Protein AF-A0A930FFZ9-F1 (afdb_monomer_lite)

pLDDT: mean 92.44, std 7.9, range [50.44, 98.44]

Radius of gyration: 17.1 Å; chains: 1; bounding box: 43×32×38 Å

Foldseek 3Di:
DVVVVCVVVVHDDDDCVVVCVQQVDDQVPQADPRHPHGDPNSVVSVVVSVVVVCVVPDDDDDCPPPPVVVVVQVVCCVVPVDDD

Structure (mmCIF, N/CA/C/O backbone):
data_AF-A0A930FFZ9-F1
#
_entry.id   AF-A0A930FFZ9-F1
#
loop_
_atom_site.group_PDB
_atom_site.id
_atom_site.type_symbol
_atom_site.label_atom_id
_atom_site.label_alt_id
_atom_site.label_comp_id
_atom_site.label_asym_id
_atom_site.label_entity_id
_atom_site.label_seq_id
_atom_site.pdbx_PDB_ins_code
_atom_site.Cartn_x
_atom_site.Cartn_y
_atom_site.Cartn_z
_atom_site.occupancy
_atom_site.B_iso_or_equiv
_atom_site.auth_seq_id
_atom_site.auth_comp_id
_atom_site.auth_asym_id
_atom_site.auth_atom_id
_atom_site.pdbx_PDB_model_num
ATOM 1 N N . THR A 1 1 ? -22.610 0.476 8.281 1.00 92.50 1 THR A N 1
ATOM 2 C CA . THR A 1 1 ? -21.190 0.891 8.239 1.00 92.50 1 THR A CA 1
ATOM 3 C C . THR A 1 1 ? -20.600 0.495 6.896 1.00 92.50 1 THR A C 1
ATOM 5 O O . THR A 1 1 ? -21.284 -0.177 6.130 1.00 92.50 1 THR A O 1
ATOM 8 N N . LEU A 1 2 ? -19.367 0.904 6.575 1.00 95.56 2 LEU A N 1
ATOM 9 C CA . LEU A 1 2 ? -18.701 0.434 5.351 1.00 95.56 2 LEU A CA 1
ATOM 10 C C . LEU A 1 2 ? -18.566 -1.100 5.344 1.00 95.56 2 LEU A C 1
ATOM 12 O O . LEU A 1 2 ? -18.896 -1.725 4.344 1.00 95.56 2 LEU A O 1
ATOM 16 N N . GLN A 1 3 ? -18.205 -1.694 6.490 1.00 96.12 3 GLN A N 1
ATOM 17 C CA . GLN A 1 3 ? -18.138 -3.149 6.666 1.00 96.12 3 GLN A CA 1
ATOM 18 C C . GLN A 1 3 ? -19.466 -3.841 6.325 1.00 96.12 3 GLN A C 1
ATOM 20 O O . GLN A 1 3 ? -19.478 -4.735 5.492 1.00 96.12 3 GLN A O 1
ATOM 25 N N . GLU A 1 4 ? -20.592 -3.389 6.891 1.00 97.81 4 GLU A N 1
ATOM 26 C CA . GLU A 1 4 ? -21.908 -3.997 6.620 1.00 97.81 4 GLU A CA 1
ATOM 27 C C . GLU A 1 4 ? -22.275 -3.961 5.129 1.00 97.81 4 GLU A C 1
ATOM 29 O O . GLU A 1 4 ? -22.846 -4.917 4.608 1.00 97.81 4 GLU A O 1
ATOM 34 N N . TRP A 1 5 ? -21.951 -2.866 4.431 1.00 98.19 5 TRP A N 1
ATOM 35 C CA . TRP A 1 5 ? -22.185 -2.769 2.991 1.00 98.19 5 TRP A CA 1
ATOM 36 C C . TRP A 1 5 ? -21.299 -3.754 2.220 1.00 98.19 5 TRP A C 1
ATOM 38 O O . TRP A 1 5 ? -21.784 -4.435 1.319 1.00 98.19 5 TRP A O 1
ATOM 48 N N . CYS A 1 6 ? -20.020 -3.867 2.582 1.00 98.25 6 CYS A N 1
ATOM 49 C CA . CYS A 1 6 ? -19.091 -4.817 1.975 1.00 98.25 6 CYS A CA 1
ATOM 50 C C . CYS A 1 6 ? -19.549 -6.270 2.172 1.00 98.25 6 CYS A C 1
ATOM 52 O O . CYS A 1 6 ? -19.595 -7.021 1.197 1.00 98.25 6 CYS A O 1
ATOM 54 N N . ASP A 1 7 ? -19.995 -6.628 3.380 1.00 97.69 7 ASP A N 1
ATOM 55 C CA . ASP A 1 7 ? -20.522 -7.959 3.701 1.00 97.69 7 ASP A CA 1
ATOM 56 C C . ASP A 1 7 ? -21.764 -8.288 2.855 1.00 97.69 7 ASP A C 1
ATOM 58 O O . ASP A 1 7 ? -21.859 -9.366 2.270 1.00 97.69 7 ASP A O 1
ATOM 62 N N . GLN A 1 8 ? -22.696 -7.336 2.716 1.00 98.44 8 GLN A N 1
ATOM 63 C CA . GLN A 1 8 ? -23.902 -7.494 1.888 1.00 98.44 8 GLN A CA 1
ATOM 64 C C . GLN A 1 8 ? -23.596 -7.683 0.396 1.00 98.44 8 GLN A C 1
ATOM 66 O O . GLN A 1 8 ? -24.394 -8.287 -0.321 1.00 98.44 8 GLN A O 1
ATOM 71 N N . ASN A 1 9 ? -22.464 -7.158 -0.076 1.00 98.44 9 ASN A N 1
ATOM 72 C CA . ASN A 1 9 ? -22.074 -7.182 -1.485 1.00 98.44 9 ASN A CA 1
ATOM 73 C C . ASN A 1 9 ? -20.964 -8.202 -1.788 1.00 98.44 9 ASN A C 1
ATOM 75 O O . ASN A 1 9 ? -20.457 -8.219 -2.907 1.00 98.44 9 ASN A O 1
ATOM 79 N N . ASN A 1 10 ? -20.597 -9.063 -0.829 1.00 97.62 10 ASN A N 1
ATOM 80 C CA . ASN A 1 10 ? -19.491 -10.021 -0.955 1.00 97.62 10 ASN A CA 1
ATOM 81 C C . ASN A 1 10 ? -18.168 -9.363 -1.391 1.00 97.62 10 ASN A C 1
ATOM 83 O O . ASN A 1 10 ? -17.422 -9.905 -2.208 1.00 97.62 10 ASN A O 1
ATOM 87 N N . VAL A 1 11 ? -17.885 -8.176 -0.856 1.00 97.50 11 VAL A N 1
ATOM 88 C CA . VAL A 1 11 ? -16.629 -7.459 -1.082 1.00 97.50 11 VAL A CA 1
ATOM 89 C C . VAL A 1 11 ? -15.742 -7.653 0.137 1.00 97.50 11 VAL A C 1
ATOM 91 O O . VAL A 1 11 ? -16.107 -7.257 1.241 1.00 97.50 11 VAL A O 1
ATOM 94 N N . THR A 1 12 ? -14.552 -8.217 -0.054 1.00 96.06 12 THR A N 1
ATOM 95 C CA . THR A 1 12 ? -13.557 -8.286 1.020 1.00 96.06 12 THR A CA 1
ATOM 96 C C . THR A 1 12 ? -13.112 -6.875 1.398 1.00 96.06 12 THR A C 1
ATOM 98 O O . THR A 1 12 ? -12.558 -6.150 0.572 1.00 96.06 12 THR A O 1
ATOM 101 N N . TYR A 1 13 ? -13.331 -6.494 2.655 1.00 95.88 13 TYR A N 1
ATOM 102 C CA . TYR A 1 13 ? -12.899 -5.217 3.216 1.00 95.88 13 TYR A CA 1
ATOM 103 C C . TYR A 1 13 ? -11.920 -5.450 4.364 1.00 95.88 13 TYR A C 1
ATOM 105 O O . TYR A 1 13 ? -12.142 -6.303 5.220 1.00 95.88 13 TYR A O 1
ATOM 113 N N . ILE A 1 14 ? -10.819 -4.697 4.360 1.00 94.44 14 ILE A N 1
ATOM 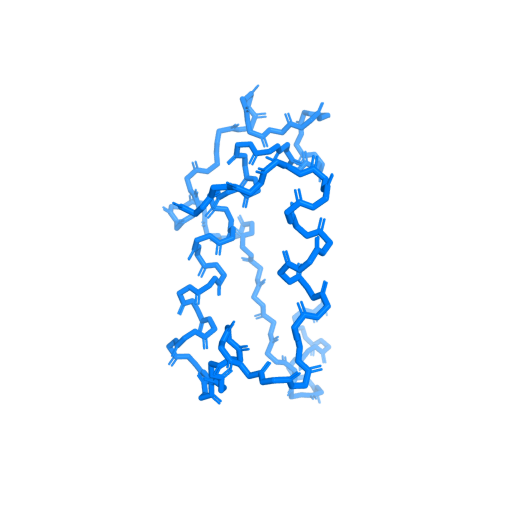114 C CA . ILE A 1 14 ? -9.780 -4.763 5.387 1.00 94.44 14 ILE A CA 1
ATOM 115 C C . ILE A 1 14 ? -9.508 -3.346 5.860 1.00 94.44 14 ILE A C 1
ATOM 117 O O . ILE A 1 14 ? -8.950 -2.533 5.122 1.00 94.44 14 ILE A O 1
ATOM 121 N N . ASP A 1 15 ? -9.883 -3.066 7.103 1.00 93.94 15 ASP A N 1
ATOM 122 C CA . ASP A 1 15 ? -9.523 -1.820 7.763 1.00 93.94 15 ASP A CA 1
ATOM 123 C C . ASP A 1 15 ? -8.193 -1.982 8.504 1.00 93.94 15 ASP A C 1
ATOM 125 O O . ASP A 1 15 ? -8.121 -2.526 9.609 1.00 93.94 15 ASP A O 1
ATOM 129 N N . TYR A 1 16 ? -7.115 -1.504 7.889 1.00 91.62 16 TYR A N 1
ATOM 130 C CA . TYR A 1 16 ? -5.792 -1.551 8.502 1.00 91.62 16 TYR A CA 1
ATOM 131 C C . TYR A 1 16 ? -5.613 -0.570 9.670 1.00 91.62 16 TYR A C 1
ATOM 133 O O . TYR A 1 16 ? -4.672 -0.735 10.447 1.00 91.62 16 TYR A O 1
ATOM 141 N N . ASN A 1 17 ? -6.527 0.386 9.878 1.00 89.00 17 ASN A N 1
ATOM 142 C CA . ASN A 1 17 ? -6.502 1.221 11.084 1.00 89.00 17 ASN A CA 1
ATOM 143 C C . ASN A 1 17 ? -6.789 0.400 12.350 1.00 89.00 17 ASN A C 1
ATOM 145 O O . ASN A 1 17 ? -6.356 0.767 13.440 1.00 89.00 17 ASN A O 1
ATOM 149 N N . LEU A 1 18 ? -7.467 -0.743 12.205 1.00 91.19 18 LEU A N 1
ATOM 150 C CA . LEU A 1 18 ? -7.730 -1.695 13.286 1.00 91.19 18 LEU A CA 1
ATOM 151 C C . LEU A 1 18 ? -6.594 -2.716 13.475 1.00 91.19 18 LEU A C 1
ATOM 153 O O . LEU A 1 18 ? -6.701 -3.603 14.320 1.00 91.19 18 LEU A O 1
ATOM 157 N N . LYS A 1 19 ? -5.504 -2.600 12.703 1.00 91.50 19 LYS A N 1
ATOM 158 C CA . LYS A 1 19 ? -4.350 -3.516 12.696 1.00 91.50 19 LYS A CA 1
ATOM 159 C C . LYS A 1 19 ? -3.022 -2.777 12.949 1.00 91.50 19 LYS A C 1
ATOM 161 O O . LYS A 1 19 ? -2.078 -2.913 12.166 1.00 91.50 19 LYS A O 1
ATOM 166 N N . PRO A 1 20 ? -2.908 -1.986 14.033 1.00 88.69 20 PRO A N 1
ATOM 167 C CA . PRO A 1 20 ? -1.737 -1.140 14.272 1.00 88.69 20 PRO A CA 1
ATOM 168 C C . PRO A 1 20 ? -0.436 -1.939 14.433 1.00 88.69 20 PRO A C 1
ATOM 170 O O . PRO A 1 20 ? 0.622 -1.468 14.023 1.00 88.69 20 PRO A O 1
ATOM 173 N N . GLU A 1 21 ? -0.511 -3.156 14.976 1.00 90.50 21 GLU A N 1
ATOM 174 C CA . GLU A 1 21 ? 0.649 -4.039 15.155 1.00 90.50 21 GLU A CA 1
ATOM 175 C C . GLU A 1 21 ? 1.183 -4.595 13.827 1.00 90.50 21 GLU A C 1
ATOM 177 O O . GLU A 1 21 ? 2.389 -4.787 13.687 1.00 90.50 21 GLU A O 1
ATOM 182 N N . GLU A 1 22 ? 0.310 -4.810 12.836 1.00 90.25 22 GLU A N 1
ATOM 183 C CA . GLU A 1 22 ? 0.710 -5.326 11.520 1.00 90.25 22 GLU A CA 1
ATOM 184 C C . GLU A 1 22 ? 1.438 -4.255 10.700 1.00 90.25 22 GLU A C 1
ATOM 186 O O . GLU A 1 22 ? 2.427 -4.556 10.034 1.00 90.25 22 GLU A O 1
ATOM 191 N N . LEU A 1 23 ? 0.976 -3.000 10.761 1.00 89.06 23 LEU A N 1
ATOM 192 C CA . LEU A 1 23 ? 1.577 -1.902 10.002 1.00 89.06 23 LEU A CA 1
ATOM 193 C C . LEU A 1 23 ? 2.752 -1.223 10.716 1.00 89.06 23 LEU A C 1
ATOM 195 O O . LEU A 1 23 ? 3.664 -0.724 10.054 1.00 89.06 23 LEU A O 1
ATOM 199 N N . ASN A 1 24 ? 2.714 -1.153 12.051 1.00 91.56 24 ASN A N 1
ATOM 200 C CA . ASN A 1 24 ? 3.699 -0.454 12.879 1.00 91.56 24 ASN A CA 1
ATOM 201 C C . ASN A 1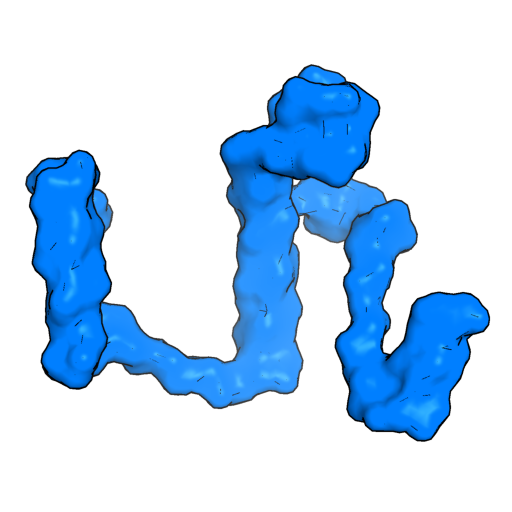 24 ? 3.978 0.995 12.400 1.00 91.56 24 ASN A C 1
ATOM 203 O O . ASN A 1 24 ? 5.132 1.415 12.223 1.00 91.56 24 ASN A O 1
ATOM 207 N N . ILE A 1 25 ? 2.905 1.751 12.131 1.00 93.50 25 ILE A N 1
ATOM 208 C CA . ILE A 1 25 ? 2.971 3.164 11.726 1.00 93.50 25 ILE A CA 1
ATOM 209 C C . ILE A 1 25 ? 3.291 4.036 12.938 1.00 93.50 25 ILE A C 1
ATOM 211 O O . ILE A 1 25 ? 2.587 4.013 13.946 1.00 93.50 25 ILE A O 1
ATOM 215 N N . ASN A 1 26 ? 4.324 4.864 12.812 1.00 92.62 26 ASN A N 1
ATOM 216 C CA . ASN A 1 26 ? 4.574 5.968 13.723 1.00 92.62 26 ASN A CA 1
ATOM 217 C C . ASN A 1 26 ? 3.976 7.244 13.128 1.00 92.62 26 ASN A C 1
ATOM 219 O O . ASN A 1 26 ? 4.564 7.861 12.243 1.00 92.62 26 ASN A O 1
ATOM 223 N N . TRP A 1 27 ? 2.831 7.678 13.645 1.00 91.56 27 TRP A N 1
ATOM 224 C CA . TRP A 1 27 ? 2.099 8.828 13.109 1.00 91.56 27 TRP A CA 1
ATOM 225 C C . TRP A 1 27 ? 2.883 10.150 13.107 1.00 91.56 27 TRP A C 1
ATOM 227 O O . TRP A 1 27 ? 2.565 11.027 12.306 1.00 91.56 27 TRP A O 1
ATOM 237 N N . LEU A 1 28 ? 3.941 10.284 13.919 1.00 91.88 28 LEU A N 1
ATOM 238 C CA . LEU A 1 28 ? 4.813 11.466 13.924 1.00 91.88 28 LEU A CA 1
ATOM 239 C C . LEU A 1 28 ? 5.825 11.482 12.771 1.00 91.88 28 LEU A C 1
ATOM 241 O O . LEU A 1 28 ? 6.254 12.556 12.358 1.00 91.88 28 LEU A O 1
ATOM 245 N N . THR A 1 29 ? 6.240 10.314 12.273 1.00 94.75 29 THR A N 1
ATOM 246 C CA . THR A 1 29 ? 7.316 10.200 11.268 1.00 94.75 29 THR A CA 1
ATOM 247 C C . THR A 1 29 ? 6.860 9.602 9.946 1.00 94.75 29 THR A C 1
ATOM 249 O O . THR A 1 29 ? 7.540 9.774 8.941 1.00 94.75 29 THR A O 1
ATOM 252 N N . ASP A 1 30 ? 5.727 8.906 9.933 1.00 96.38 30 ASP A N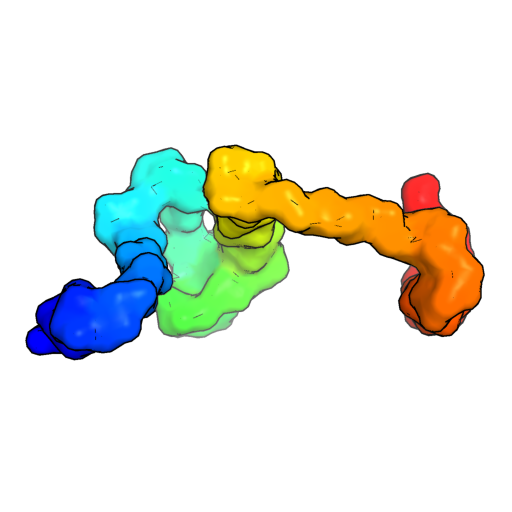 1
ATOM 253 C CA . ASP A 1 30 ? 5.226 8.137 8.792 1.00 96.38 30 ASP A CA 1
ATOM 254 C C . ASP A 1 30 ? 3.999 8.780 8.129 1.00 96.38 30 ASP A C 1
ATOM 256 O O . ASP A 1 30 ? 3.498 8.261 7.132 1.00 96.38 30 ASP A O 1
ATOM 260 N N . SER A 1 31 ? 3.535 9.926 8.637 1.00 95.25 31 SER A N 1
ATOM 261 C CA . SER A 1 31 ? 2.482 10.737 8.021 1.00 95.25 31 SER A CA 1
ATOM 262 C C . SER A 1 31 ? 3.050 12.007 7.381 1.00 95.25 31 SER A C 1
ATOM 264 O O . SER A 1 31 ? 4.146 12.467 7.716 1.00 95.25 31 SER A O 1
ATOM 266 N N . ARG A 1 32 ? 2.332 12.557 6.402 1.00 92.38 32 ARG A N 1
ATOM 267 C CA . ARG A 1 32 ? 2.675 13.834 5.760 1.00 92.38 32 ARG A CA 1
ATOM 268 C C . ARG A 1 32 ? 2.044 15.022 6.484 1.00 92.38 32 ARG A C 1
ATOM 270 O O . ARG A 1 32 ? 2.620 16.106 6.490 1.00 92.38 32 ARG A O 1
ATOM 277 N N . ASP A 1 33 ? 0.865 14.816 7.049 1.00 90.50 33 ASP A N 1
ATOM 278 C CA . ASP A 1 33 ? -0.044 15.854 7.535 1.00 90.50 33 ASP A CA 1
ATOM 279 C C . ASP A 1 33 ? -0.633 15.528 8.916 1.00 90.50 33 ASP A C 1
ATOM 281 O O . ASP A 1 33 ? -1.690 16.027 9.285 1.00 90.50 33 ASP A O 1
ATOM 285 N N . GLY A 1 34 ? 0.082 14.734 9.717 1.00 80.44 34 GLY A N 1
ATOM 286 C CA . GLY A 1 34 ? -0.283 14.483 11.112 1.00 80.44 34 GLY A CA 1
ATOM 287 C C . GLY A 1 34 ? -1.250 13.320 11.324 1.00 80.44 34 GLY A C 1
ATOM 288 O O . GLY A 1 34 ? -1.700 13.127 12.449 1.00 80.44 34 GLY A O 1
ATOM 289 N N . GLY A 1 35 ? -1.529 12.524 10.289 1.00 83.94 35 GLY A N 1
ATOM 290 C CA . GLY A 1 35 ? -2.245 11.253 10.428 1.00 83.94 35 GLY A CA 1
ATOM 291 C C . GLY A 1 35 ? -3.206 10.924 9.292 1.00 83.94 35 GLY A C 1
ATOM 292 O O . GLY A 1 35 ? -3.571 9.761 9.160 1.00 83.94 35 GLY A O 1
ATOM 293 N N . ASP A 1 36 ? -3.563 11.899 8.453 1.00 87.00 36 ASP A N 1
ATOM 294 C CA . ASP A 1 36 ? -4.553 11.698 7.388 1.00 87.00 36 ASP A CA 1
ATOM 295 C C . ASP A 1 36 ? -3.955 10.950 6.188 1.00 87.00 36 ASP A C 1
ATOM 297 O O . ASP A 1 36 ? -4.570 10.032 5.645 1.00 87.00 36 ASP A O 1
A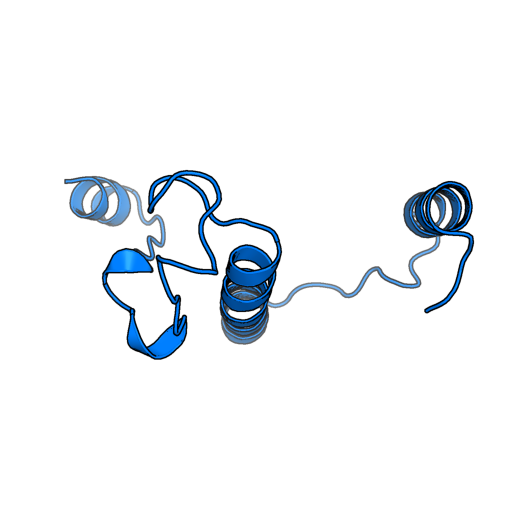TOM 301 N N . HIS A 1 37 ? -2.727 11.300 5.794 1.00 94.88 37 HIS A N 1
ATOM 302 C CA . HIS A 1 37 ? -2.022 10.673 4.681 1.00 94.88 37 HIS A CA 1
ATOM 303 C C . HIS A 1 37 ? -0.644 10.168 5.099 1.00 94.88 37 HIS A C 1
ATOM 305 O O . HIS A 1 37 ? 0.172 10.892 5.681 1.00 94.88 37 HIS A O 1
ATOM 311 N N . LEU A 1 38 ? -0.337 8.926 4.718 1.00 95.50 38 LEU A N 1
ATOM 312 C CA . LEU A 1 38 ? 1.008 8.380 4.861 1.00 95.50 38 LEU A CA 1
ATOM 313 C C . LEU A 1 38 ? 1.987 9.154 3.970 1.00 95.50 38 LEU A C 1
ATOM 315 O O . LEU A 1 38 ? 1.694 9.500 2.824 1.00 95.50 38 LEU A O 1
ATOM 319 N N . ASN A 1 39 ? 3.181 9.404 4.496 1.00 96.06 39 ASN A N 1
ATOM 320 C CA . ASN A 1 39 ? 4.307 9.850 3.684 1.00 96.06 39 ASN A CA 1
ATOM 321 C C . ASN A 1 39 ? 5.018 8.635 3.054 1.00 96.06 39 ASN A C 1
ATOM 323 O O . ASN A 1 39 ? 4.528 7.505 3.123 1.00 96.06 39 ASN A O 1
ATOM 327 N N . TYR A 1 40 ? 6.183 8.847 2.436 1.00 95.94 40 TYR A N 1
ATOM 328 C CA . TYR A 1 40 ? 6.952 7.763 1.817 1.00 95.94 40 TYR A CA 1
ATOM 329 C C . TYR A 1 40 ? 7.292 6.622 2.796 1.00 95.94 40 TYR A C 1
ATOM 331 O O . TYR A 1 40 ? 7.070 5.459 2.468 1.00 95.94 40 TYR A O 1
ATOM 339 N N . SER A 1 41 ? 7.765 6.940 4.007 1.00 96.00 41 SER A N 1
ATOM 340 C CA . SER A 1 41 ? 8.126 5.944 5.032 1.00 96.00 41 SER A CA 1
ATOM 341 C C . SER A 1 41 ? 6.922 5.088 5.432 1.00 96.00 41 SER A C 1
ATOM 343 O O . SER A 1 41 ? 6.982 3.858 5.384 1.00 96.00 41 SER A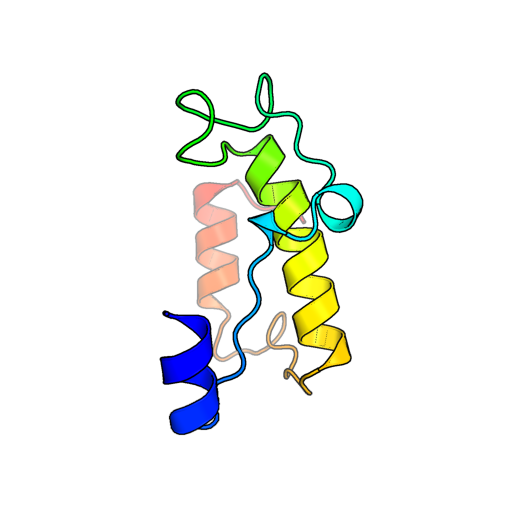 O 1
ATOM 345 N N . GLY A 1 42 ? 5.793 5.734 5.740 1.00 95.94 42 GLY A N 1
ATOM 346 C CA . GLY A 1 42 ? 4.550 5.035 6.065 1.00 95.94 42 GLY A CA 1
ATOM 347 C C . GLY A 1 42 ? 4.020 4.194 4.908 1.00 95.94 42 GLY A C 1
ATOM 348 O O . GLY A 1 42 ? 3.592 3.059 5.107 1.00 95.94 42 GLY A O 1
ATOM 349 N N . SER A 1 43 ? 4.119 4.715 3.683 1.00 96.50 43 SER A N 1
ATOM 350 C CA . SER A 1 43 ? 3.678 4.010 2.478 1.00 96.50 43 SER A CA 1
ATOM 351 C C . SER A 1 43 ? 4.486 2.737 2.240 1.00 96.50 43 SER A C 1
ATOM 353 O O . SER A 1 43 ? 3.898 1.714 1.915 1.00 96.50 43 SER A O 1
ATOM 355 N N . VAL A 1 44 ? 5.808 2.750 2.453 1.00 96.00 44 VAL A N 1
ATOM 356 C CA . VAL A 1 44 ? 6.635 1.534 2.336 1.00 96.00 44 VAL A CA 1
ATOM 357 C C . VAL A 1 44 ? 6.190 0.468 3.341 1.00 96.00 44 VAL A C 1
ATOM 359 O O . VAL A 1 44 ? 6.040 -0.696 2.969 1.00 96.00 44 VAL A O 1
ATOM 362 N N . LYS A 1 45 ? 5.922 0.849 4.598 1.00 95.75 45 LYS A N 1
ATOM 363 C CA . LYS A 1 45 ? 5.415 -0.085 5.620 1.00 95.75 45 LYS A CA 1
ATOM 364 C C . LYS A 1 45 ? 4.079 -0.700 5.208 1.00 95.75 45 LYS A C 1
ATOM 366 O O . LYS A 1 45 ? 3.940 -1.922 5.221 1.00 95.75 45 LYS A O 1
ATOM 371 N N . PHE A 1 46 ? 3.132 0.134 4.779 1.00 96.25 46 PHE A N 1
ATOM 372 C CA . PHE A 1 46 ? 1.826 -0.322 4.311 1.00 96.25 46 PHE A CA 1
ATOM 373 C C . PHE A 1 46 ? 1.925 -1.231 3.080 1.00 96.25 46 PHE A C 1
ATOM 375 O O . PHE A 1 46 ? 1.324 -2.303 3.060 1.00 96.25 46 PHE A O 1
ATOM 382 N N . MET A 1 47 ? 2.726 -0.852 2.081 1.00 96.69 47 MET A N 1
ATOM 383 C CA . MET A 1 47 ? 2.888 -1.627 0.847 1.00 96.69 47 MET A CA 1
ATOM 384 C C . MET A 1 47 ? 3.497 -3.010 1.091 1.00 96.69 47 MET A C 1
ATOM 386 O O . MET A 1 47 ? 3.126 -3.952 0.398 1.00 96.69 47 MET A O 1
ATOM 390 N N . ASN A 1 48 ? 4.371 -3.174 2.089 1.00 95.94 48 ASN A N 1
ATOM 391 C CA . ASN A 1 48 ? 4.891 -4.495 2.456 1.00 95.94 48 ASN A CA 1
ATOM 392 C C . ASN A 1 48 ? 3.786 -5.421 2.983 1.00 95.94 48 ASN A C 1
ATOM 394 O O . ASN A 1 48 ? 3.713 -6.586 2.589 1.00 95.94 48 ASN A O 1
ATOM 398 N N . VAL A 1 49 ? 2.908 -4.904 3.847 1.00 96.19 49 VAL A N 1
ATOM 399 C CA . VAL A 1 49 ? 1.782 -5.674 4.393 1.00 96.19 49 VAL A CA 1
ATOM 400 C C . VAL A 1 49 ? 0.755 -5.978 3.305 1.00 96.19 49 VAL A C 1
ATOM 402 O O . VAL A 1 49 ? 0.343 -7.127 3.157 1.00 96.19 49 VAL A O 1
ATOM 405 N N . LEU A 1 50 ? 0.403 -4.983 2.485 1.00 96.25 50 LEU A N 1
ATOM 406 C CA . LEU A 1 50 ? -0.512 -5.172 1.362 1.00 96.25 50 LEU A CA 1
ATOM 407 C C . LEU A 1 50 ? 0.040 -6.179 0.344 1.00 96.25 50 LEU A C 1
ATOM 409 O O . LEU A 1 50 ? -0.693 -7.054 -0.107 1.00 96.25 50 LEU A O 1
ATOM 413 N N . GLY A 1 51 ? 1.328 -6.089 0.005 1.00 95.31 51 GLY A N 1
ATOM 414 C CA . GLY A 1 51 ? 1.985 -7.014 -0.916 1.00 95.31 51 GLY A CA 1
ATOM 415 C C . GLY A 1 51 ? 1.953 -8.454 -0.409 1.00 95.31 51 GLY A C 1
ATOM 416 O O . GLY A 1 51 ? 1.596 -9.356 -1.164 1.00 95.31 51 GLY A O 1
ATOM 417 N N . LYS A 1 52 ? 2.242 -8.664 0.882 1.00 95.12 52 LYS A N 1
ATOM 418 C CA . LYS A 1 52 ? 2.115 -9.977 1.525 1.00 95.12 52 LYS A CA 1
ATOM 419 C C . LYS A 1 52 ? 0.673 -10.491 1.475 1.00 95.12 52 LYS A C 1
ATOM 421 O O . LYS A 1 52 ? 0.452 -11.615 1.037 1.00 95.12 52 LYS A O 1
ATOM 426 N N . TYR A 1 53 ? -0.301 -9.659 1.849 1.00 96.19 53 TYR A N 1
ATOM 427 C CA . TYR A 1 53 ? -1.718 -10.020 1.786 1.00 96.19 53 TYR A CA 1
ATOM 428 C C . TYR A 1 53 ? -2.129 -10.454 0.371 1.00 96.19 53 TYR A C 1
ATOM 430 O O . TYR A 1 53 ? -2.768 -11.490 0.203 1.00 96.19 53 TYR A O 1
ATOM 438 N N . LEU A 1 54 ? -1.724 -9.702 -0.655 1.00 96.31 54 LEU A N 1
ATOM 439 C CA . LEU A 1 54 ? -2.033 -10.034 -2.044 1.00 96.31 54 LEU A CA 1
ATOM 440 C C . LEU A 1 54 ? -1.431 -11.381 -2.468 1.00 96.31 54 LEU A C 1
ATOM 442 O O . LEU A 1 54 ? -2.130 -12.178 -3.082 1.00 96.31 54 LEU A O 1
ATOM 446 N N . GLN A 1 55 ? -0.176 -11.654 -2.105 1.00 95.19 55 GLN A N 1
ATOM 447 C CA . GLN A 1 55 ? 0.491 -12.927 -2.408 1.00 95.19 55 GLN A CA 1
ATOM 448 C C . GLN A 1 55 ? -0.153 -14.123 -1.697 1.00 95.19 55 GLN A C 1
ATOM 450 O O . GLN A 1 55 ? -0.207 -15.212 -2.257 1.00 95.19 55 GLN A O 1
ATOM 455 N N . GLU A 1 56 ? -0.627 -13.937 -0.464 1.00 96.31 56 GLU A N 1
ATOM 456 C CA . GLU A 1 56 ? -1.237 -15.008 0.333 1.00 96.31 56 GLU A CA 1
ATOM 457 C C . GLU A 1 56 ? -2.682 -15.320 -0.082 1.00 96.31 56 GLU A C 1
ATOM 459 O O . GLU A 1 56 ? -3.152 -16.433 0.142 1.00 96.31 56 GLU A O 1
ATOM 464 N N . ASN A 1 57 ? -3.395 -14.351 -0.667 1.00 97.19 57 ASN A N 1
ATOM 465 C CA . ASN A 1 57 ? -4.832 -14.467 -0.940 1.00 97.19 57 ASN A CA 1
ATOM 466 C C . ASN A 1 57 ? -5.172 -14.565 -2.434 1.00 97.19 57 ASN A C 1
ATOM 468 O O . ASN A 1 57 ? -6.312 -14.889 -2.769 1.00 97.19 57 ASN A O 1
ATOM 472 N N . TYR A 1 58 ? -4.219 -14.289 -3.330 1.00 96.44 58 TYR A N 1
ATOM 473 C CA . TYR A 1 58 ? -4.450 -14.277 -4.773 1.00 96.44 58 TYR A CA 1
ATOM 474 C C . TYR A 1 58 ? -3.268 -14.866 -5.546 1.00 96.44 58 TYR A C 1
ATOM 476 O O . TYR A 1 58 ? -2.103 -14.612 -5.245 1.00 96.44 58 TYR A O 1
ATOM 484 N N . GLU A 1 59 ? -3.575 -15.591 -6.619 1.00 96.62 59 GLU A N 1
ATOM 485 C CA . GLU A 1 59 ? -2.581 -16.058 -7.5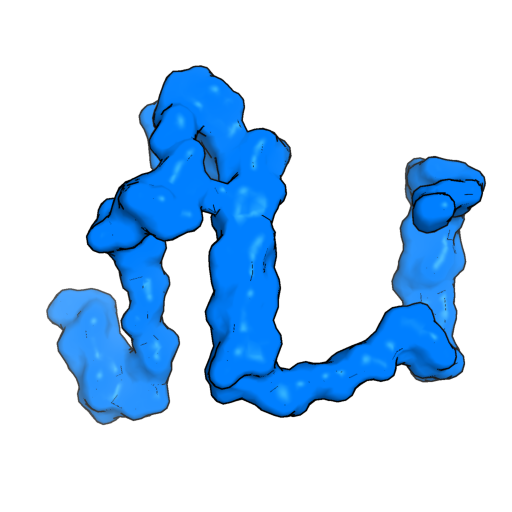86 1.00 96.62 59 GLU A CA 1
ATOM 486 C C . GLU A 1 59 ? -2.317 -14.961 -8.624 1.00 96.62 59 GLU A C 1
ATOM 488 O O . GLU A 1 59 ? -2.977 -14.867 -9.660 1.00 96.62 59 GLU A O 1
ATOM 493 N N . LEU A 1 60 ? -1.364 -14.081 -8.320 1.00 94.81 60 LEU A N 1
ATOM 494 C CA . LEU A 1 60 ? -0.965 -13.001 -9.221 1.00 94.81 60 LEU A CA 1
ATOM 495 C C . LEU A 1 60 ? 0.134 -13.471 -10.177 1.00 94.81 60 LEU A C 1
ATOM 497 O O . LEU A 1 60 ? 1.157 -14.011 -9.756 1.00 94.81 60 LEU A O 1
ATOM 501 N N . THR A 1 61 ? -0.057 -13.225 -11.473 1.00 94.75 61 THR A N 1
ATOM 502 C CA . THR A 1 61 ? 0.968 -13.510 -12.487 1.00 94.75 61 THR A CA 1
ATOM 503 C C . THR A 1 61 ? 2.109 -12.496 -12.383 1.00 94.75 61 THR A C 1
ATOM 505 O O . THR A 1 61 ? 1.879 -11.288 -12.307 1.00 94.75 61 THR A O 1
ATOM 508 N N . ASP A 1 62 ? 3.353 -12.978 -12.386 1.00 93.12 62 ASP A N 1
ATOM 509 C CA . ASP A 1 62 ? 4.542 -12.123 -12.394 1.00 93.12 62 ASP A CA 1
ATOM 510 C C . ASP A 1 62 ? 4.848 -11.622 -13.813 1.00 93.12 62 ASP A C 1
ATOM 512 O O . ASP A 1 62 ? 5.288 -12.384 -14.673 1.00 93.12 62 ASP A O 1
ATOM 516 N N . HIS A 1 63 ? 4.644 -10.324 -14.041 1.00 94.00 63 HIS A N 1
ATOM 517 C CA . HIS A 1 63 ? 4.867 -9.672 -15.336 1.00 94.00 63 HIS A CA 1
ATOM 518 C C . HIS A 1 63 ? 6.188 -8.894 -15.432 1.00 94.00 63 HIS A C 1
ATOM 520 O O . HIS A 1 63 ? 6.408 -8.187 -16.412 1.00 94.00 63 HIS A O 1
ATOM 526 N N . ARG A 1 64 ? 7.104 -8.995 -14.456 1.00 90.31 64 ARG A N 1
ATOM 527 C CA . ARG A 1 64 ? 8.330 -8.163 -14.446 1.00 90.31 64 ARG A CA 1
ATOM 528 C C . ARG A 1 64 ? 9.199 -8.316 -15.701 1.00 90.31 64 ARG A C 1
ATOM 530 O O . ARG A 1 64 ? 9.836 -7.352 -16.122 1.00 90.31 64 ARG A O 1
ATOM 537 N N . ASN A 1 65 ? 9.201 -9.511 -16.295 1.00 91.31 65 ASN A N 1
ATOM 538 C CA . ASN A 1 65 ? 9.950 -9.848 -17.511 1.00 91.31 65 ASN A CA 1
ATOM 539 C C . ASN A 1 65 ? 9.045 -10.067 -18.736 1.00 91.31 65 ASN A C 1
ATOM 541 O O . ASN A 1 65 ? 9.498 -10.610 -19.743 1.00 91.31 65 ASN A O 1
ATOM 545 N N . ASP A 1 66 ? 7.769 -9.691 -18.649 1.00 95.88 66 ASP A N 1
ATOM 546 C CA . ASP A 1 66 ? 6.816 -9.861 -19.740 1.00 95.88 66 ASP A CA 1
ATOM 547 C C . ASP A 1 66 ? 7.082 -8.817 -20.848 1.00 95.88 66 ASP A C 1
ATOM 549 O O . ASP A 1 66 ? 7.040 -7.609 -20.578 1.00 95.88 66 ASP A O 1
ATOM 553 N N . PRO A 1 67 ? 7.343 -9.244 -22.103 1.00 95.12 67 PRO A N 1
ATOM 554 C CA . PRO A 1 67 ? 7.581 -8.338 -23.222 1.00 95.12 67 PRO A CA 1
ATOM 555 C C . PRO A 1 67 ? 6.457 -7.323 -23.468 1.00 95.12 67 PRO A C 1
ATOM 557 O O . PRO A 1 67 ? 6.727 -6.241 -23.987 1.00 95.12 67 PRO A O 1
ATOM 560 N N . ALA A 1 68 ? 5.212 -7.633 -23.092 1.00 96.69 68 ALA A N 1
ATOM 561 C CA . ALA A 1 68 ? 4.086 -6.711 -23.234 1.00 96.69 68 ALA A CA 1
ATOM 562 C C . ALA A 1 68 ? 4.195 -5.480 -22.310 1.00 96.69 68 ALA A C 1
ATOM 564 O O . ALA A 1 68 ? 3.549 -4.464 -22.566 1.00 96.69 68 ALA A O 1
ATOM 565 N N . TYR A 1 69 ? 5.033 -5.546 -21.270 1.00 94.19 69 TYR A N 1
ATOM 566 C CA . TYR A 1 69 ? 5.180 -4.516 -20.237 1.00 94.19 69 TYR A CA 1
ATOM 567 C C . TYR A 1 69 ? 6.573 -3.867 -20.218 1.00 94.19 69 TYR A C 1
ATOM 569 O O . TYR A 1 69 ? 6.912 -3.152 -19.274 1.00 94.19 69 TYR A O 1
ATOM 577 N N . THR A 1 70 ? 7.384 -4.049 -21.267 1.00 95.00 70 THR A N 1
ATOM 578 C CA . THR A 1 70 ? 8.746 -3.477 -21.368 1.00 95.00 70 THR A CA 1
ATOM 579 C C . THR A 1 70 ? 8.787 -1.972 -21.137 1.00 95.00 70 THR A C 1
ATOM 581 O O . THR A 1 70 ? 9.745 -1.466 -20.549 1.00 95.00 70 THR A O 1
ATOM 584 N N . LYS A 1 71 ? 7.717 -1.268 -21.525 1.00 94.50 71 LYS A N 1
ATOM 585 C CA . LYS A 1 71 ? 7.582 0.178 -21.355 1.00 94.50 71 LYS A CA 1
ATOM 586 C C . LYS A 1 71 ? 7.755 0.631 -19.901 1.00 94.50 71 LYS A C 1
ATOM 588 O O . LYS A 1 71 ? 8.366 1.667 -19.662 1.00 94.50 71 LYS A O 1
ATOM 593 N N . TRP A 1 72 ? 7.309 -0.172 -18.932 1.00 92.88 72 TRP A N 1
ATOM 594 C CA . TRP A 1 72 ? 7.495 0.120 -17.508 1.00 92.88 72 TRP A CA 1
ATOM 595 C C . TRP A 1 72 ? 8.978 0.240 -17.135 1.00 92.88 72 TRP A C 1
ATOM 597 O O . TRP A 1 72 ? 9.392 1.190 -16.472 1.00 92.88 72 TRP A O 1
ATOM 607 N N . ASN A 1 73 ? 9.793 -0.704 -17.607 1.00 91.00 73 ASN A N 1
ATOM 608 C CA . ASN A 1 73 ? 11.228 -0.735 -17.331 1.00 91.00 73 ASN A CA 1
ATOM 609 C C . ASN A 1 73 ? 11.971 0.400 -18.054 1.00 91.00 73 ASN A C 1
ATOM 611 O O . ASN A 1 73 ? 12.909 0.975 -17.500 1.00 91.00 73 ASN A O 1
ATOM 615 N N . GLU A 1 74 ? 11.546 0.749 -19.271 1.00 92.81 74 GLU A N 1
ATOM 616 C CA . GLU A 1 74 ? 12.078 1.900 -20.011 1.00 92.81 74 GLU A CA 1
ATOM 617 C C . GLU A 1 74 ? 11.802 3.218 -19.284 1.00 92.81 74 GLU A C 1
ATOM 619 O O . GLU A 1 74 ? 12.718 4.022 -19.097 1.00 92.81 74 GLU A O 1
ATOM 624 N N . ASP A 1 75 ? 10.562 3.419 -18.834 1.00 93.75 75 ASP A N 1
ATOM 625 C CA . ASP A 1 75 ? 10.154 4.629 -18.121 1.00 93.75 75 ASP A CA 1
ATOM 626 C C . ASP A 1 75 ? 10.871 4.727 -16.771 1.00 93.75 75 ASP A C 1
ATOM 628 O O . ASP A 1 75 ? 11.436 5.773 -16.443 1.00 93.75 75 ASP A O 1
ATOM 632 N N . TYR A 1 76 ? 10.960 3.618 -16.031 1.00 89.56 76 TYR A N 1
ATOM 633 C CA . TYR A 1 76 ? 11.735 3.550 -14.793 1.00 89.56 76 TYR A CA 1
ATOM 634 C C . TYR A 1 76 ? 13.200 3.946 -15.018 1.00 89.56 76 TYR A C 1
ATOM 636 O O . TYR A 1 76 ? 13.741 4.789 -14.298 1.00 89.56 76 TYR A O 1
ATOM 644 N N . LYS A 1 77 ? 13.841 3.399 -16.059 1.00 91.31 77 LYS A N 1
ATOM 645 C CA . LYS A 1 77 ? 15.220 3.745 -16.422 1.00 91.31 77 LYS A CA 1
ATOM 646 C C . LYS A 1 77 ? 15.362 5.216 -16.812 1.00 91.31 77 LYS A C 1
ATOM 648 O O . LYS A 1 77 ? 16.344 5.845 -16.429 1.00 91.31 77 LYS A O 1
ATOM 653 N N . SER A 1 78 ? 14.400 5.768 -17.548 1.00 94.38 78 SER A N 1
ATOM 654 C CA . SER A 1 78 ? 14.421 7.172 -17.967 1.00 94.38 78 SER A CA 1
ATOM 655 C C . SER A 1 78 ? 14.284 8.139 -16.791 1.00 94.38 78 SER A C 1
ATOM 657 O O . SER A 1 78 ? 14.897 9.203 -16.816 1.00 94.38 78 SER A O 1
ATOM 659 N N . ILE A 1 79 ? 13.468 7.801 -15.790 1.00 91.25 79 ILE A N 1
ATOM 660 C CA . ILE A 1 79 ? 13.186 8.681 -14.648 1.00 91.25 79 ILE A CA 1
ATOM 661 C C . ILE A 1 79 ? 14.269 8.548 -13.570 1.00 91.25 79 ILE A C 1
ATOM 663 O O . ILE A 1 79 ? 14.690 9.550 -12.996 1.00 91.25 79 ILE A O 1
ATOM 667 N N . PHE A 1 80 ? 14.738 7.327 -13.305 1.00 87.69 80 PHE A N 1
ATOM 668 C CA . PHE A 1 80 ? 15.601 7.022 -12.156 1.00 87.69 80 PHE A CA 1
ATOM 669 C C . PHE A 1 80 ? 17.022 6.578 -12.536 1.00 87.69 80 PHE A C 1
ATOM 671 O O . PHE A 1 80 ? 17.789 6.158 -11.675 1.00 87.69 80 PHE A O 1
ATOM 678 N N . GLY A 1 81 ? 17.402 6.658 -13.815 1.00 80.62 81 GLY A N 1
ATOM 679 C CA . GLY A 1 81 ? 18.758 6.350 -14.290 1.00 80.62 81 GLY A CA 1
ATOM 680 C C . GLY A 1 81 ? 19.074 4.858 -14.431 1.00 80.62 81 GLY A C 1
ATOM 681 O O . GLY A 1 81 ? 20.152 4.514 -14.906 1.00 80.62 81 GLY A O 1
ATOM 682 N N . GLY A 1 82 ? 18.130 3.979 -14.083 1.00 66.88 82 GLY A N 1
ATOM 683 C CA . GLY A 1 82 ? 18.269 2.532 -14.195 1.00 66.88 82 GLY A CA 1
ATOM 684 C C . GLY A 1 82 ? 19.316 1.959 -13.247 1.00 66.88 82 GLY A C 1
ATOM 685 O O . GLY A 1 82 ? 20.465 1.763 -13.625 1.00 66.88 82 GLY A O 1
ATOM 686 N N . ALA A 1 83 ? 18.885 1.591 -12.050 1.00 50.44 83 ALA A N 1
ATOM 687 C CA . ALA A 1 83 ? 19.502 0.515 -11.291 1.00 50.44 83 ALA A CA 1
ATOM 688 C C . ALA A 1 83 ? 18.377 -0.233 -10.573 1.00 50.44 83 ALA A C 1
ATOM 690 O O . ALA A 1 83 ? 17.540 0.396 -9.927 1.00 50.44 83 ALA A O 1
ATOM 691 N N . GLN A 1 84 ? 18.336 -1.548 -10.763 1.00 51.88 84 GLN A N 1
ATOM 692 C CA . GLN A 1 84 ? 17.660 -2.462 -9.850 1.00 51.88 84 GLN A CA 1
ATOM 693 C C . GLN A 1 84 ? 18.705 -2.949 -8.848 1.00 51.88 84 GLN A C 1
ATOM 695 O O . GLN A 1 84 ? 19.860 -3.160 -9.291 1.00 51.88 84 GLN A O 1
#

Sequence (84 aa):
TLQEWCDQNNVTYIDYNLKPEELNINWLTDSRDGGDHLNYSGSVKFMNVLGKYLQENYELTDHRNDPAYTKWNEDYKSIFGGAQ

Secondary structure (DSSP, 8-state):
-HHHHHHHTT-----GGG-HHHH---TTTSBSSSSSSB-HHHHHHHHHHHHHHHHHH------TT-GGGHHHHHHHHHHH-S--